Protein AF-T0VGE1-F1 (afdb_monomer)

pLDDT: mean 84.1, std 13.74, range [44.41, 94.56]

InterPro domains:
  IPR002611 IstB-like ATP-binding domain [PF01695] (1-70)
  IPR027417 P-loop containing nucleoside triphosphate hydrolase [G3DSA:3.40.50.300] (1-76)

Solvent-accessible surface area (backbone atoms only — not comparable to full-atom values): 5257 Å² total; per-residue (Å²): 113,54,67,66,57,42,50,51,52,41,52,54,48,63,71,29,52,100,69,53,92,81,90,85,88,71,96,65,62,79,88,53,42,33,68,56,45,72,35,58,69,63,37,50,62,40,48,52,60,57,54,75,84,57,82,90,77,87,86,84,80,78,63,72,79,51,50,64,59,56,60,53,68,75,62,64,76,81,79,128

Nearest PDB structures (foldseek):
  8q4d-assembly1_O  TM=8.692E-01  e=2.272E-02  Geobacillus stearothermophilus

Organism: NCBI:txid1234873

Structure (mmCIF, N/CA/C/O backbone):
data_AF-T0VGE1-F1
#
_entry.id   AF-T0VGE1-F1
#
loop_
_atom_site.group_PDB
_atom_site.id
_atom_site.type_symbol
_atom_site.label_atom_id
_atom_site.label_alt_id
_atom_site.label_comp_i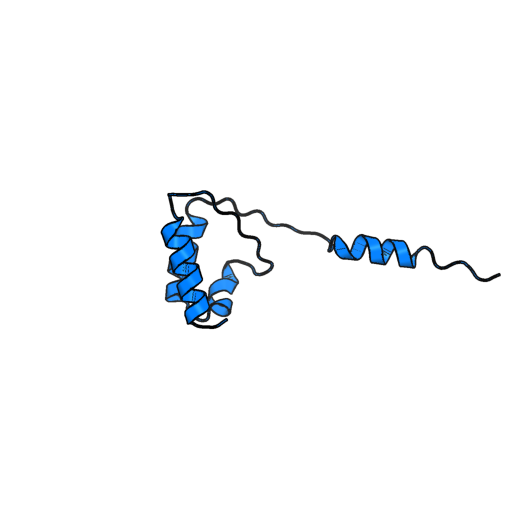d
_atom_site.label_asym_id
_atom_site.label_entity_id
_atom_site.label_seq_id
_atom_site.pdbx_PDB_ins_code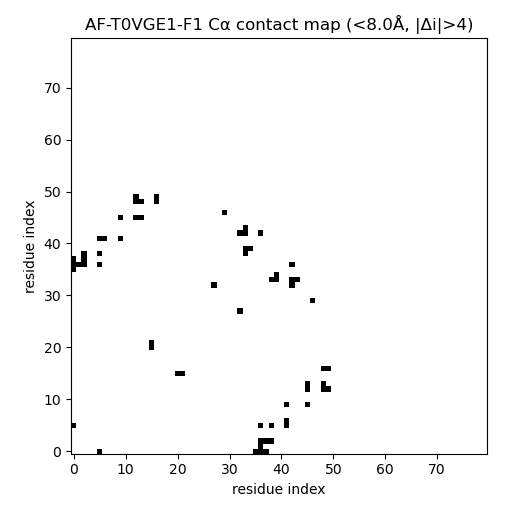
_atom_site.Cartn_x
_atom_site.Cartn_y
_atom_site.Cartn_z
_atom_site.occupancy
_atom_site.B_iso_or_equiv
_atom_site.auth_seq_id
_atom_site.auth_comp_id
_atom_site.auth_asym_id
_atom_site.auth_atom_id
_atom_site.pdbx_PDB_model_num
ATOM 1 N N . PHE A 1 1 ? 9.029 -4.916 9.641 1.00 60.06 1 PHE A N 1
ATOM 2 C CA . PHE A 1 1 ? 8.588 -5.779 8.525 1.00 60.06 1 PHE A CA 1
ATOM 3 C C . PHE A 1 1 ? 9.833 -6.471 7.985 1.00 60.06 1 PHE A C 1
ATOM 5 O O . PHE A 1 1 ? 10.866 -5.814 7.956 1.00 60.06 1 PHE A O 1
ATOM 12 N N . SER A 1 2 ? 9.813 -7.765 7.649 1.00 78.81 2 SER A N 1
ATOM 13 C CA . SER A 1 2 ? 10.998 -8.378 7.024 1.00 78.81 2 SER A CA 1
ATOM 14 C C . SER A 1 2 ? 11.118 -7.913 5.570 1.00 78.81 2 SER A C 1
ATOM 16 O O . SER A 1 2 ? 10.114 -7.590 4.929 1.00 78.81 2 SER A O 1
ATOM 18 N N . ARG A 1 3 ? 12.344 -7.896 5.040 1.00 75.50 3 ARG A N 1
ATOM 19 C CA . ARG A 1 3 ? 12.607 -7.538 3.637 1.00 75.50 3 ARG A CA 1
ATOM 20 C C . ARG A 1 3 ? 11.853 -8.460 2.669 1.00 75.50 3 ARG A C 1
ATOM 22 O O . ARG A 1 3 ? 11.288 -7.998 1.681 1.00 75.50 3 ARG A O 1
ATOM 29 N N . ASP A 1 4 ? 11.752 -9.738 3.025 1.00 84.62 4 ASP A N 1
ATOM 30 C CA . ASP A 1 4 ? 11.008 -10.744 2.264 1.00 84.62 4 ASP A CA 1
ATOM 31 C C . ASP A 1 4 ? 9.505 -10.448 2.238 1.00 84.62 4 ASP A C 1
ATOM 33 O O . ASP A 1 4 ? 8.869 -10.553 1.190 1.00 84.62 4 ASP A O 1
ATOM 37 N N . GLY A 1 5 ? 8.935 -9.990 3.358 1.00 87.12 5 GLY A N 1
ATOM 38 C CA . GLY A 1 5 ? 7.527 -9.598 3.423 1.00 87.12 5 GLY A CA 1
ATOM 39 C C . GLY A 1 5 ? 7.198 -8.436 2.484 1.00 87.12 5 GLY A C 1
ATOM 40 O O . GLY A 1 5 ? 6.160 -8.450 1.820 1.00 87.12 5 GLY A O 1
ATOM 41 N N . ALA A 1 6 ? 8.086 -7.441 2.390 1.00 85.50 6 ALA A N 1
ATOM 42 C CA . ALA A 1 6 ? 7.909 -6.308 1.481 1.00 85.50 6 ALA A CA 1
ATOM 43 C C . ALA A 1 6 ? 7.963 -6.750 0.008 1.00 85.50 6 ALA A C 1
ATOM 45 O O . ALA A 1 6 ? 7.130 -6.330 -0.798 1.00 85.50 6 ALA A O 1
ATOM 46 N N . SER A 1 7 ? 8.890 -7.653 -0.324 1.00 88.06 7 SER A N 1
ATOM 47 C CA . SER A 1 7 ? 9.000 -8.244 -1.663 1.00 88.06 7 SER A CA 1
ATOM 48 C C . SER A 1 7 ? 7.745 -9.031 -2.054 1.00 88.06 7 SER A C 1
ATOM 50 O O . SER A 1 7 ? 7.205 -8.833 -3.143 1.00 88.06 7 SER A O 1
ATOM 52 N N . LEU A 1 8 ? 7.212 -9.856 -1.147 1.00 91.75 8 LEU A N 1
ATOM 53 C CA . LEU A 1 8 ? 5.978 -10.615 -1.380 1.00 91.75 8 LEU A CA 1
ATOM 54 C C . LEU A 1 8 ? 4.765 -9.703 -1.593 1.00 91.75 8 LEU A C 1
ATOM 56 O O . LEU A 1 8 ? 3.972 -9.935 -2.508 1.00 91.75 8 LEU A O 1
ATOM 60 N N . LEU A 1 9 ? 4.634 -8.638 -0.795 1.00 90.56 9 LEU A N 1
ATOM 61 C CA . LEU A 1 9 ? 3.576 -7.645 -0.989 1.00 90.56 9 LEU A CA 1
ATOM 62 C C . LEU A 1 9 ? 3.698 -6.975 -2.363 1.00 90.56 9 LEU A C 1
ATOM 64 O O . LEU A 1 9 ? 2.698 -6.827 -3.065 1.00 90.56 9 LEU A O 1
ATOM 68 N N . PHE A 1 10 ? 4.917 -6.618 -2.774 1.00 90.38 10 PHE A N 1
ATOM 69 C CA . PHE A 1 10 ? 5.156 -6.056 -4.098 1.00 90.38 10 PHE A CA 1
ATOM 70 C C . PHE A 1 10 ? 4.758 -7.015 -5.219 1.00 90.38 10 PHE A C 1
ATOM 72 O O . PHE A 1 10 ? 4.031 -6.616 -6.13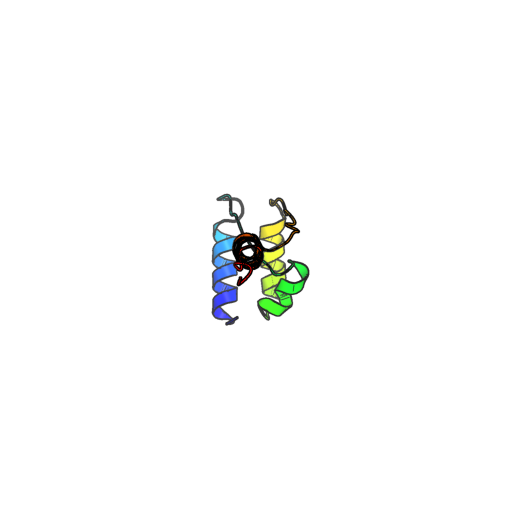0 1.00 90.38 10 PHE A O 1
ATOM 79 N N . GLN A 1 11 ? 5.169 -8.280 -5.136 1.00 92.81 11 GLN A N 1
ATOM 80 C CA . GLN A 1 11 ? 4.796 -9.298 -6.118 1.00 92.81 11 GLN A CA 1
ATOM 81 C C . GLN A 1 11 ? 3.275 -9.463 -6.206 1.00 92.81 11 GLN A C 1
ATOM 83 O O . GLN A 1 11 ? 2.724 -9.456 -7.308 1.00 92.81 11 GLN A O 1
ATOM 88 N N . LEU A 1 12 ? 2.586 -9.525 -5.063 1.00 93.50 12 LEU A N 1
ATOM 89 C CA . LEU A 1 12 ? 1.129 -9.626 -5.010 1.00 93.50 12 LEU A CA 1
ATOM 90 C C . LEU A 1 12 ? 0.449 -8.445 -5.713 1.00 93.50 12 LEU A C 1
ATOM 92 O O . LEU A 1 12 ? -0.439 -8.655 -6.542 1.00 93.50 12 LEU A O 1
ATOM 96 N N . ILE A 1 13 ? 0.852 -7.210 -5.400 1.00 93.25 13 ILE A N 1
ATOM 97 C CA . ILE A 1 13 ? 0.258 -6.025 -6.030 1.00 93.25 13 ILE A CA 1
ATOM 98 C C . ILE A 1 13 ? 0.584 -5.986 -7.520 1.00 93.25 13 ILE A C 1
ATOM 100 O O . ILE A 1 13 ? -0.315 -5.749 -8.323 1.00 93.25 13 ILE A O 1
ATOM 104 N N . ASN A 1 14 ? 1.815 -6.308 -7.915 1.00 93.31 14 ASN A N 1
ATOM 105 C CA . ASN A 1 14 ? 2.208 -6.347 -9.321 1.00 93.31 14 ASN A CA 1
ATOM 106 C C . ASN A 1 14 ? 1.412 -7.395 -10.122 1.00 93.31 14 ASN A C 1
ATOM 108 O O . ASN A 1 14 ? 1.027 -7.144 -11.259 1.00 93.31 14 ASN A O 1
ATOM 112 N N . MET A 1 15 ? 1.100 -8.551 -9.529 1.00 94.44 15 MET A N 1
ATOM 113 C CA . MET A 1 15 ? 0.264 -9.573 -10.171 1.00 94.44 15 MET A CA 1
ATOM 114 C C . MET A 1 15 ? -1.208 -9.163 -10.311 1.00 94.44 15 MET A C 1
ATOM 116 O O . MET A 1 15 ? -1.902 -9.702 -11.174 1.00 94.44 15 MET A O 1
ATOM 120 N N . ARG A 1 16 ? -1.706 -8.261 -9.458 1.00 94.56 16 ARG A N 1
ATOM 121 C CA . ARG A 1 16 ? -3.107 -7.802 -9.467 1.00 94.56 16 ARG A CA 1
ATOM 122 C C . ARG A 1 16 ? -3.314 -6.494 -10.222 1.00 94.56 16 ARG A C 1
ATOM 124 O O . ARG A 1 16 ? -4.439 -6.240 -10.652 1.00 94.56 16 ARG A O 1
ATOM 131 N N . TYR A 1 17 ? -2.256 -5.703 -10.377 1.00 94.56 17 TYR A N 1
ATOM 132 C CA . TYR A 1 17 ? -2.249 -4.447 -11.115 1.00 94.56 17 TYR A CA 1
ATOM 133 C C . TYR A 1 17 ? -2.871 -4.635 -12.505 1.00 94.56 17 TYR A C 1
ATOM 135 O O . TYR A 1 17 ? -2.526 -5.581 -13.210 1.00 94.56 17 TYR A O 1
ATOM 143 N N . GLU A 1 18 ? -3.854 -3.792 -12.833 1.00 92.19 18 GLU A N 1
ATOM 144 C CA . GLU A 1 18 ? -4.645 -3.823 -14.081 1.00 92.19 18 GLU A CA 1
ATOM 145 C C . GLU A 1 18 ? -5.376 -5.146 -14.394 1.00 92.19 18 GLU A C 1
ATOM 147 O O . GLU A 1 18 ? -5.977 -5.290 -15.454 1.00 92.19 18 GLU A O 1
ATOM 152 N N . LYS A 1 19 ? -5.388 -6.115 -13.468 1.00 94.25 19 LYS A N 1
ATOM 153 C CA . LYS A 1 19 ? -6.013 -7.434 -13.676 1.00 94.25 19 LYS A CA 1
ATOM 154 C C . LYS A 1 19 ? -7.191 -7.697 -12.752 1.00 94.25 19 LYS A C 1
ATOM 156 O O . LYS A 1 19 ? -8.148 -8.353 -13.157 1.00 94.25 19 LYS A O 1
ATOM 161 N N . LYS A 1 20 ? -7.115 -7.264 -11.488 1.00 92.94 20 LYS A N 1
ATOM 162 C CA . LYS A 1 20 ? -8.158 -7.514 -10.479 1.00 92.94 20 LYS A CA 1
ATOM 163 C C . LYS A 1 20 ? -8.286 -6.351 -9.497 1.00 92.94 20 LYS A C 1
ATOM 165 O O . LYS A 1 2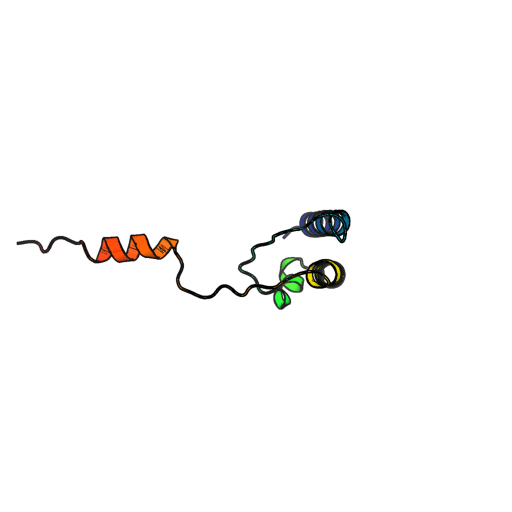0 ? -7.288 -5.850 -8.984 1.00 92.94 20 LYS A O 1
ATOM 170 N N . SER A 1 21 ? -9.521 -6.006 -9.135 1.00 92.69 21 SER A N 1
ATOM 171 C CA . SER A 1 21 ? -9.805 -5.025 -8.081 1.00 92.69 21 SER A CA 1
ATOM 172 C C . SER A 1 21 ? -9.244 -5.489 -6.736 1.00 92.69 21 SER A C 1
ATOM 174 O O . SER A 1 21 ? -9.368 -6.660 -6.374 1.00 92.69 21 SER A O 1
ATOM 176 N N . THR A 1 22 ? -8.610 -4.587 -5.990 1.00 93.19 22 THR A N 1
ATOM 177 C CA . THR A 1 22 ? -7.945 -4.908 -4.718 1.00 93.19 22 THR A CA 1
ATOM 178 C C . THR A 1 22 ? -8.352 -3.890 -3.663 1.00 93.19 22 THR A C 1
ATOM 180 O O . THR A 1 22 ? -8.207 -2.693 -3.890 1.00 93.19 22 THR A O 1
ATOM 183 N N . LEU A 1 23 ? -8.859 -4.364 -2.520 1.00 93.88 23 LEU A N 1
ATOM 184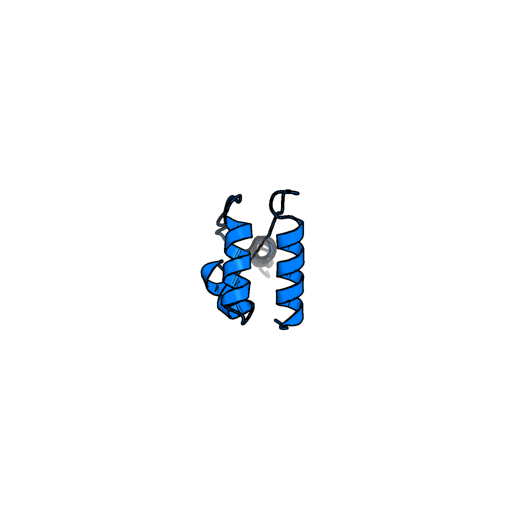 C CA . LEU A 1 23 ? -9.168 -3.530 -1.359 1.00 93.88 23 LEU A CA 1
ATOM 185 C C . LEU A 1 23 ? -8.079 -3.715 -0.303 1.00 93.88 23 LEU A C 1
ATOM 187 O O . LEU A 1 23 ? -7.735 -4.846 0.037 1.00 93.88 23 LEU A O 1
ATOM 191 N N . ILE A 1 24 ? -7.557 -2.607 0.218 1.00 92.88 24 ILE A N 1
ATOM 192 C CA . ILE A 1 24 ? -6.533 -2.596 1.263 1.00 92.88 24 ILE A CA 1
ATOM 193 C C . ILE A 1 24 ? -6.993 -1.650 2.362 1.00 92.88 24 ILE A C 1
ATOM 195 O O . ILE A 1 24 ? -7.372 -0.511 2.096 1.00 92.88 24 ILE A O 1
ATOM 199 N N . THR A 1 25 ? -6.934 -2.120 3.602 1.00 94.19 25 THR A N 1
ATOM 200 C CA . THR A 1 25 ? -7.188 -1.307 4.790 1.00 94.19 25 THR A CA 1
ATOM 201 C C . THR A 1 25 ? -5.888 -1.137 5.552 1.00 94.19 25 THR A C 1
ATOM 203 O O . THR A 1 25 ? -5.222 -2.123 5.864 1.00 94.19 25 THR A O 1
ATOM 206 N N . THR A 1 26 ? -5.535 0.099 5.876 1.00 92.44 26 THR A N 1
ATOM 207 C CA . THR A 1 26 ? -4.330 0.424 6.639 1.00 92.44 26 THR A CA 1
ATOM 208 C C . THR A 1 26 ? -4.659 1.496 7.667 1.00 92.44 26 THR A C 1
ATOM 210 O O . THR A 1 26 ? -5.417 2.421 7.383 1.00 92.44 26 THR A O 1
ATOM 213 N N . ASN A 1 27 ? -4.094 1.368 8.865 1.00 92.81 27 ASN A N 1
ATOM 214 C CA . ASN A 1 27 ? -4.078 2.437 9.865 1.00 92.81 27 ASN A CA 1
ATOM 215 C C . ASN A 1 27 ? -2.851 3.357 9.712 1.00 92.81 27 ASN A C 1
ATOM 217 O O . ASN A 1 27 ? -2.738 4.340 10.436 1.00 92.81 27 ASN A O 1
ATOM 221 N N . ILE A 1 28 ? -1.940 3.030 8.792 1.00 91.44 28 ILE A N 1
ATOM 222 C CA . ILE A 1 28 ? -0.741 3.803 8.463 1.00 91.44 28 ILE A CA 1
ATOM 223 C C . ILE A 1 28 ? -1.007 4.605 7.181 1.00 91.44 28 ILE A C 1
ATOM 225 O O . ILE A 1 28 ? -1.420 4.004 6.177 1.00 91.44 28 ILE A O 1
ATOM 229 N N . PRO A 1 29 ? -0.756 5.928 7.172 1.00 90.44 29 PRO A N 1
ATOM 230 C CA . PRO A 1 29 ? -0.896 6.746 5.971 1.00 90.44 29 PRO A CA 1
ATOM 231 C C . PRO A 1 29 ? 0.107 6.321 4.891 1.00 90.44 29 PRO A C 1
ATOM 233 O O . PRO A 1 29 ? 1.240 5.955 5.197 1.00 90.44 29 PRO A O 1
ATOM 236 N N . LEU A 1 30 ? -0.280 6.422 3.613 1.00 89.06 30 LEU A N 1
ATOM 237 C CA . LEU A 1 30 ? 0.555 5.997 2.474 1.00 89.06 30 LEU A CA 1
ATOM 238 C C . LEU A 1 30 ? 1.942 6.665 2.455 1.00 89.06 30 LEU A C 1
ATOM 240 O O . LEU A 1 30 ? 2.921 6.041 2.057 1.00 89.06 30 LEU A O 1
ATOM 244 N N . SER A 1 31 ? 2.056 7.902 2.949 1.00 88.69 31 SER A N 1
ATOM 245 C CA . SER A 1 31 ? 3.330 8.626 3.061 1.00 88.69 31 SER A CA 1
ATOM 246 C C . SER A 1 31 ? 4.353 7.941 3.978 1.00 88.69 31 SER A C 1
ATOM 248 O O . SER A 1 31 ? 5.555 8.070 3.753 1.00 88.69 31 SER A O 1
ATOM 250 N N . GLN A 1 32 ? 3.898 7.176 4.975 1.00 91.06 32 GLN A N 1
ATOM 251 C CA . GLN A 1 32 ? 4.750 6.468 5.939 1.00 91.06 32 GLN A CA 1
ATOM 252 C C . GLN A 1 32 ? 5.082 5.030 5.512 1.00 91.06 32 GLN A C 1
ATOM 254 O O . GLN A 1 32 ? 5.823 4.328 6.200 1.00 91.06 32 GLN A O 1
ATOM 259 N N . TRP A 1 33 ? 4.585 4.565 4.361 1.00 90.31 33 TRP A N 1
ATOM 260 C CA . TRP A 1 33 ? 4.848 3.194 3.913 1.00 90.31 33 TRP A CA 1
ATOM 261 C C . TRP A 1 33 ? 6.328 2.930 3.636 1.00 90.31 33 TRP A C 1
ATOM 263 O O . TRP A 1 33 ? 6.785 1.804 3.812 1.00 90.31 33 TRP A O 1
ATOM 273 N N . SER A 1 34 ? 7.085 3.956 3.232 1.00 88.56 34 SER A N 1
ATOM 274 C CA . SER A 1 34 ? 8.514 3.796 2.927 1.00 88.56 34 SER A CA 1
ATOM 275 C C . SER A 1 34 ? 9.335 3.451 4.171 1.00 88.56 34 SER A C 1
ATOM 277 O O . SER A 1 34 ? 10.268 2.654 4.086 1.00 88.56 34 SER A O 1
ATOM 279 N N . GLU A 1 35 ? 8.939 3.985 5.327 1.00 88.19 35 GLU A N 1
ATOM 280 C CA . GLU A 1 35 ? 9.504 3.652 6.634 1.00 88.19 35 GLU A CA 1
ATOM 281 C C . GLU A 1 35 ? 9.035 2.268 7.100 1.00 88.19 35 GLU A C 1
ATOM 283 O O . GLU A 1 35 ? 9.840 1.449 7.543 1.00 88.19 35 GLU A O 1
ATOM 288 N N . PHE A 1 36 ? 7.747 1.963 6.920 1.00 86.38 36 PHE A N 1
ATOM 289 C CA . PHE A 1 36 ? 7.169 0.676 7.310 1.00 86.38 36 PHE A CA 1
ATOM 290 C C . PHE A 1 36 ? 7.796 -0.519 6.571 1.00 86.38 36 PHE A C 1
ATOM 292 O O . PHE A 1 36 ? 8.117 -1.537 7.192 1.00 86.38 36 PHE A O 1
ATOM 299 N N . LEU A 1 37 ? 7.980 -0.396 5.254 1.00 85.94 37 LEU A N 1
ATOM 300 C CA . LEU A 1 37 ? 8.565 -1.438 4.406 1.00 85.94 37 LEU A CA 1
ATOM 301 C C . LEU A 1 37 ? 10.100 -1.431 4.415 1.00 85.94 37 LEU A C 1
ATOM 303 O O . LEU A 1 37 ? 10.699 -2.381 3.917 1.00 85.94 37 LEU A O 1
ATOM 307 N N . GLN A 1 38 ? 10.730 -0.393 4.981 1.00 85.88 38 GLN A N 1
ATOM 308 C CA . GLN A 1 38 ? 12.189 -0.228 5.084 1.00 85.88 38 GLN A CA 1
ATOM 309 C C . GLN A 1 38 ? 12.934 -0.308 3.734 1.00 85.88 38 GLN A C 1
ATOM 311 O O . GLN A 1 38 ? 14.138 -0.550 3.684 1.00 85.88 38 GLN A O 1
ATOM 316 N N . ASP A 1 39 ? 12.229 -0.075 2.624 1.00 86.1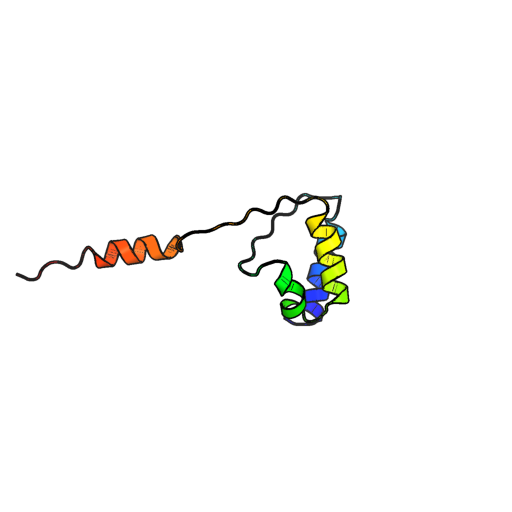9 39 ASP A N 1
ATOM 317 C CA . ASP A 1 39 ? 12.786 -0.027 1.273 1.00 86.19 39 ASP A CA 1
ATOM 318 C C . ASP A 1 39 ? 12.065 1.051 0.461 1.00 86.19 39 ASP A C 1
ATOM 320 O O . ASP A 1 39 ? 10.970 0.852 -0.073 1.00 86.19 39 ASP A O 1
ATOM 324 N N . LYS A 1 40 ? 12.684 2.230 0.370 1.00 88.25 40 LYS A N 1
ATOM 325 C CA . LYS A 1 40 ? 12.095 3.394 -0.302 1.00 88.25 40 LYS A CA 1
ATOM 326 C C . LYS A 1 40 ? 11.877 3.161 -1.800 1.00 88.25 40 LYS A C 1
ATOM 328 O O . LYS A 1 40 ? 10.880 3.630 -2.343 1.00 88.25 40 LYS A O 1
ATOM 333 N N . LYS A 1 41 ? 12.781 2.441 -2.474 1.00 89.44 41 LYS A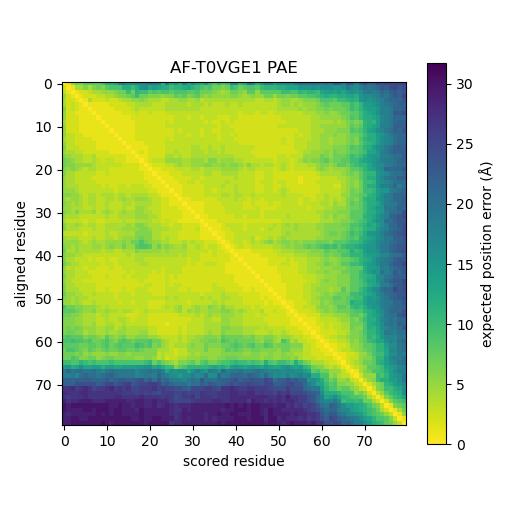 N 1
ATOM 334 C CA . LYS A 1 41 ? 12.678 2.201 -3.923 1.00 89.44 41 LYS A CA 1
ATOM 335 C C . LYS A 1 41 ? 11.524 1.251 -4.225 1.00 89.44 41 LYS A C 1
ATOM 337 O O . LYS A 1 41 ? 10.672 1.577 -5.052 1.00 89.44 41 LYS A O 1
ATOM 342 N N . LEU A 1 42 ? 11.468 0.121 -3.519 1.00 89.25 42 LEU A N 1
ATOM 343 C CA . LEU A 1 42 ? 10.402 -0.866 -3.684 1.00 89.25 42 LEU A CA 1
ATOM 344 C C . LEU A 1 42 ? 9.041 -0.291 -3.280 1.00 89.25 42 LEU A C 1
ATOM 346 O O . LEU A 1 42 ? 8.054 -0.495 -3.984 1.00 89.25 42 LEU A O 1
ATOM 350 N N . THR A 1 43 ? 8.995 0.495 -2.202 1.00 91.12 43 THR A N 1
ATOM 351 C CA . THR A 1 43 ? 7.756 1.150 -1.764 1.00 91.12 43 THR A CA 1
ATOM 352 C C . THR A 1 43 ? 7.227 2.136 -2.794 1.00 91.12 43 THR A C 1
ATOM 354 O O . THR A 1 43 ? 6.034 2.137 -3.072 1.00 91.12 43 THR A O 1
ATOM 357 N N . ASN A 1 44 ? 8.087 2.962 -3.391 1.00 91.25 44 ASN A N 1
ATOM 358 C CA . ASN A 1 44 ? 7.637 3.913 -4.404 1.00 91.25 44 ASN A CA 1
ATOM 359 C C . ASN A 1 44 ? 7.060 3.186 -5.626 1.00 91.25 44 ASN A C 1
ATOM 361 O O . ASN A 1 44 ? 5.984 3.543 -6.093 1.00 91.25 44 ASN A O 1
ATOM 365 N N . ALA A 1 45 ? 7.720 2.119 -6.088 1.00 92.12 45 ALA A N 1
ATOM 366 C CA . ALA A 1 45 ? 7.224 1.297 -7.192 1.00 92.12 45 ALA A CA 1
ATOM 367 C C . ALA A 1 45 ? 5.899 0.578 -6.858 1.00 92.12 45 ALA A C 1
ATOM 369 O O . ALA A 1 45 ? 5.071 0.349 -7.743 1.00 92.12 45 ALA A O 1
ATOM 370 N N . LEU A 1 46 ? 5.704 0.204 -5.591 1.00 92.19 46 LEU A N 1
ATOM 371 C CA . LEU A 1 46 ? 4.463 -0.376 -5.082 1.00 92.19 46 LEU A CA 1
ATOM 372 C C . LEU A 1 46 ? 3.322 0.647 -5.071 1.00 92.19 46 LEU A C 1
ATOM 374 O O . LEU A 1 46 ? 2.237 0.364 -5.577 1.00 92.19 46 LEU A O 1
ATOM 378 N N . LEU A 1 47 ? 3.572 1.816 -4.476 1.00 92.12 47 LEU A N 1
ATOM 379 C CA . LEU A 1 47 ? 2.590 2.887 -4.332 1.00 92.12 47 LEU A CA 1
ATOM 380 C C . LEU A 1 47 ? 2.147 3.423 -5.689 1.00 92.12 47 LEU A C 1
ATOM 382 O O . LEU A 1 47 ? 0.956 3.645 -5.868 1.00 92.12 47 LEU A O 1
ATOM 386 N N . ASP A 1 48 ? 3.069 3.558 -6.639 1.00 92.00 48 ASP A N 1
ATOM 387 C CA . ASP A 1 48 ? 2.770 3.968 -8.013 1.00 92.00 48 ASP A CA 1
ATOM 388 C C . ASP A 1 48 ? 1.679 3.079 -8.640 1.00 92.00 48 ASP A C 1
ATOM 390 O O . ASP A 1 48 ? 0.597 3.552 -8.988 1.00 92.00 48 ASP A O 1
ATOM 394 N N . ARG A 1 49 ? 1.880 1.755 -8.622 1.00 92.12 49 ARG A N 1
ATOM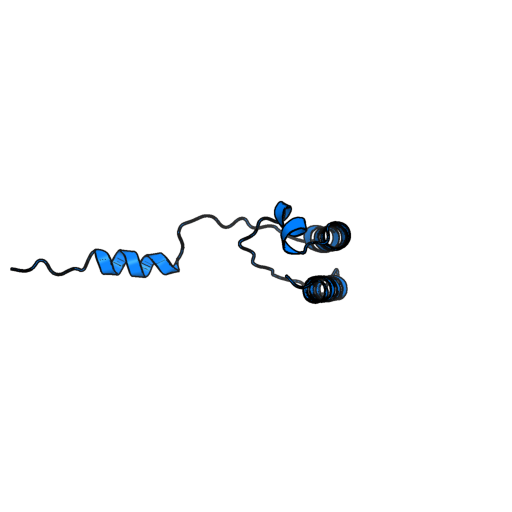 395 C CA . ARG A 1 49 ? 0.903 0.774 -9.130 1.00 92.12 49 ARG A CA 1
ATOM 396 C C . ARG A 1 49 ? -0.412 0.777 -8.352 1.00 92.12 49 ARG A C 1
ATOM 398 O O . ARG A 1 49 ? -1.485 0.612 -8.926 1.00 92.12 49 ARG A O 1
ATOM 405 N N . LEU A 1 50 ? -0.341 0.911 -7.031 1.00 90.38 50 LEU A N 1
ATOM 406 C CA . LEU A 1 50 ? -1.510 0.833 -6.156 1.00 90.38 50 LEU A CA 1
ATOM 407 C C . LEU A 1 50 ? -2.393 2.083 -6.267 1.00 90.38 50 LEU A C 1
ATOM 409 O O . LEU A 1 50 ? -3.618 1.979 -6.210 1.00 90.38 50 LEU A O 1
ATOM 413 N N . VAL A 1 51 ? -1.791 3.262 -6.427 1.00 90.69 51 VAL A N 1
ATOM 414 C CA . VAL A 1 51 ? -2.504 4.545 -6.444 1.00 90.69 51 VAL A CA 1
ATOM 415 C C . VAL A 1 51 ? -3.013 4.908 -7.839 1.00 90.69 51 VAL A C 1
ATOM 417 O O . VAL A 1 51 ? -4.065 5.537 -7.929 1.00 90.69 51 VAL A O 1
ATOM 420 N N . HIS A 1 52 ? -2.359 4.448 -8.912 1.00 90.31 52 HIS A N 1
ATOM 421 C CA . HIS A 1 52 ? -2.721 4.803 -10.290 1.00 90.31 52 HIS A CA 1
ATOM 422 C C . HIS A 1 52 ? -4.212 4.577 -10.629 1.00 90.31 52 HIS A C 1
ATOM 424 O O . HIS A 1 52 ? -4.845 5.436 -11.241 1.00 90.31 52 HIS A O 1
ATOM 430 N N . HIS A 1 53 ? -4.804 3.469 -10.168 1.00 90.94 53 HIS A N 1
ATOM 431 C CA . HIS A 1 53 ? -6.220 3.137 -10.392 1.00 90.94 53 HIS A CA 1
ATOM 432 C C . HIS A 1 53 ? -6.988 2.858 -9.091 1.00 90.94 53 HIS A C 1
ATOM 434 O O . HIS A 1 53 ? -7.787 1.921 -9.026 1.00 90.94 53 HIS A O 1
ATOM 440 N N . SER A 1 54 ? -6.755 3.643 -8.033 1.00 91.25 54 SER A N 1
ATOM 441 C CA . SER A 1 54 ? -7.477 3.468 -6.765 1.00 91.25 54 SER A CA 1
ATOM 442 C C . SER A 1 54 ? -8.252 4.696 -6.306 1.00 91.25 54 SER A C 1
ATOM 444 O O . SER A 1 54 ? -8.025 5.832 -6.719 1.00 91.25 54 SER A O 1
ATOM 446 N N . LYS A 1 55 ? -9.199 4.441 -5.401 1.00 93.00 55 LYS A N 1
ATOM 447 C CA . LYS A 1 55 ? -9.890 5.467 -4.632 1.00 93.00 55 LYS A CA 1
ATOM 448 C C . LYS A 1 55 ? -9.439 5.371 -3.182 1.00 93.00 55 LYS A C 1
ATOM 450 O O . LYS A 1 55 ? -9.720 4.383 -2.509 1.00 93.00 55 LYS A O 1
ATOM 455 N N . VAL A 1 56 ? -8.766 6.408 -2.693 1.00 91.50 56 VAL A N 1
ATOM 456 C CA . VAL A 1 56 ? -8.376 6.497 -1.283 1.00 91.50 56 VAL A CA 1
ATOM 457 C C . VAL A 1 56 ? -9.553 7.035 -0.476 1.00 91.50 56 VAL A C 1
ATOM 459 O O . VAL A 1 56 ? -10.048 8.131 -0.739 1.00 91.50 56 VAL A O 1
ATOM 462 N N . ILE A 1 57 ? -10.005 6.253 0.505 1.00 93.00 57 ILE A N 1
ATOM 463 C CA . ILE A 1 57 ? -11.073 6.632 1.434 1.00 93.00 57 ILE A CA 1
ATOM 464 C C . ILE A 1 57 ? -10.438 6.830 2.808 1.00 93.00 57 ILE A C 1
ATOM 466 O O . ILE A 1 57 ? -9.965 5.875 3.422 1.00 93.00 57 ILE A O 1
ATOM 470 N N . SER A 1 58 ? -10.416 8.076 3.280 1.00 91.75 58 SER A N 1
ATOM 471 C CA . SER A 1 58 ? -9.959 8.394 4.632 1.00 91.75 58 SER A CA 1
ATOM 472 C C . SER A 1 58 ? -11.088 8.130 5.623 1.00 91.75 58 SER A C 1
ATOM 474 O O . SER A 1 58 ? -12.160 8.725 5.517 1.00 91.75 58 SER A O 1
ATOM 476 N N . ILE A 1 59 ? -10.853 7.223 6.569 1.00 91.50 59 ILE A N 1
ATOM 477 C CA . ILE A 1 59 ? -11.811 6.883 7.622 1.00 91.50 59 ILE A CA 1
ATOM 478 C C . ILE A 1 59 ? -11.367 7.583 8.903 1.00 91.50 59 ILE A C 1
ATOM 480 O O . ILE A 1 59 ? -10.290 7.307 9.430 1.00 91.50 59 ILE A O 1
ATOM 484 N N . THR A 1 60 ? -12.212 8.473 9.415 1.00 90.12 60 THR A N 1
ATOM 485 C CA . THR A 1 60 ? -12.001 9.182 10.680 1.00 90.12 60 THR A CA 1
ATOM 486 C C . THR A 1 60 ? -13.131 8.858 11.654 1.00 90.12 60 THR A C 1
ATOM 488 O O . THR A 1 60 ? -14.257 8.567 11.254 1.00 90.12 60 THR A O 1
ATOM 491 N N . GLY A 1 61 ? -12.833 8.869 12.954 1.00 90.06 61 GLY A N 1
ATOM 492 C CA . GLY A 1 61 ? -13.828 8.610 13.995 1.00 90.06 61 GLY A CA 1
ATOM 493 C C . GLY A 1 61 ? -13.286 7.813 15.175 1.00 90.06 61 GLY A C 1
ATOM 494 O O . GLY A 1 61 ? -12.141 7.359 15.186 1.00 90.06 61 GLY A O 1
ATOM 495 N N . LYS A 1 62 ? -14.127 7.651 16.201 1.00 88.62 62 LYS A N 1
ATOM 496 C CA . LYS A 1 62 ? -13.808 6.822 17.370 1.00 88.62 62 LYS A CA 1
ATOM 497 C C . LYS A 1 62 ? -13.836 5.343 16.983 1.00 88.62 62 LYS A C 1
ATOM 499 O O . LYS A 1 62 ? -14.642 4.928 16.155 1.00 88.62 62 LYS A O 1
ATOM 504 N N . SER A 1 63 ? -12.986 4.541 17.627 1.00 88.50 63 SER A N 1
ATOM 505 C CA . SER A 1 63 ? -12.988 3.087 17.448 1.00 88.50 63 SER A CA 1
ATOM 506 C C . SER A 1 63 ? -14.374 2.517 17.739 1.00 88.50 63 SER A C 1
ATOM 508 O O . SER A 1 63 ? -14.883 2.666 18.851 1.00 88.50 63 SER A O 1
ATOM 510 N N . TYR A 1 64 ? -14.956 1.821 16.761 1.00 88.81 64 TYR A N 1
ATOM 511 C CA . TYR A 1 64 ? -16.252 1.165 16.927 1.00 88.81 64 TYR A CA 1
ATOM 512 C C . TYR A 1 64 ? -16.239 0.174 18.100 1.00 88.81 64 TYR A C 1
ATOM 514 O O . TYR A 1 64 ? -17.185 0.121 18.874 1.00 88.81 64 TYR A O 1
ATOM 522 N N . ARG A 1 65 ? -15.113 -0.523 18.318 1.00 87.19 65 ARG A N 1
ATOM 523 C CA . ARG A 1 65 ? -14.932 -1.465 19.438 1.00 87.19 65 ARG A CA 1
ATOM 524 C C . ARG A 1 65 ? -15.065 -0.796 20.809 1.00 87.19 65 ARG A C 1
ATOM 526 O O . ARG A 1 65 ? -15.448 -1.451 21.767 1.00 87.19 65 ARG A O 1
ATOM 533 N N . MET A 1 66 ? -14.747 0.497 20.917 1.00 86.12 66 MET A N 1
ATOM 534 C CA . MET A 1 66 ? -14.859 1.243 22.178 1.00 86.12 66 MET A CA 1
ATOM 535 C C . MET A 1 66 ? -16.296 1.668 22.498 1.00 86.12 66 MET A C 1
ATOM 537 O O . MET A 1 66 ? -16.565 2.055 23.635 1.00 86.12 66 MET A O 1
ATOM 541 N N . LYS A 1 67 ? -17.219 1.576 21.533 1.00 79.25 67 LYS A N 1
ATOM 542 C CA . LYS A 1 67 ? -18.632 1.910 21.734 1.00 79.25 67 LYS A CA 1
ATOM 543 C C . LYS A 1 67 ? -19.240 1.053 22.852 1.00 79.25 67 LYS A C 1
ATOM 545 O O . LYS A 1 67 ? -19.739 1.607 23.832 1.00 79.25 67 LYS A O 1
ATOM 550 N N . ASP A 1 68 ? -19.036 -0.263 22.796 1.00 71.12 68 ASP A N 1
ATOM 551 C CA . ASP A 1 68 ? -19.550 -1.216 23.793 1.00 71.12 68 ASP A CA 1
ATOM 552 C C . ASP A 1 68 ? -18.892 -1.046 25.174 1.00 71.12 68 ASP A C 1
ATOM 554 O O . ASP A 1 68 ? -19.525 -1.243 26.214 1.00 71.12 68 ASP A O 1
ATOM 558 N N . TYR A 1 69 ? -17.618 -0.632 25.210 1.00 68.94 69 TYR A N 1
ATOM 559 C CA . TYR A 1 69 ? -16.924 -0.317 26.464 1.00 68.94 69 TYR A CA 1
ATOM 560 C C . TYR A 1 69 ? -17.471 0.954 27.125 1.00 68.94 69 TYR A C 1
ATOM 562 O O . TYR A 1 69 ? -17.569 1.012 28.353 1.00 68.94 69 TYR A O 1
ATOM 570 N N . SER A 1 70 ? -17.849 1.965 26.337 1.00 60.78 70 SER A N 1
ATOM 571 C CA . SER A 1 70 ? -18.459 3.189 26.871 1.00 60.78 70 SER A CA 1
ATOM 572 C C . SER A 1 70 ? -19.896 2.977 27.356 1.00 60.78 70 SER A C 1
ATOM 574 O O . SER A 1 70 ? -20.262 3.527 28.394 1.00 60.78 70 SER A O 1
ATOM 576 N N . GLU A 1 71 ? -20.672 2.113 26.693 1.00 59.06 71 GLU A N 1
ATOM 577 C CA . GLU A 1 71 ? -22.038 1.757 27.112 1.00 59.06 71 GLU A CA 1
ATOM 578 C C . GLU A 1 71 ? -22.072 0.882 28.379 1.00 59.06 71 GLU A C 1
ATOM 580 O O . GLU A 1 71 ? -23.026 0.947 29.154 1.00 59.06 71 GLU A O 1
ATOM 585 N N . LYS A 1 72 ? -21.022 0.092 28.652 1.00 56.50 72 LYS A N 1
ATOM 586 C CA . LYS A 1 72 ? -20.914 -0.665 29.914 1.00 56.50 72 LYS A CA 1
ATOM 587 C C . LYS A 1 72 ? -20.554 0.215 31.115 1.00 56.50 72 LYS A C 1
ATOM 589 O O . LYS A 1 72 ? -21.046 -0.046 32.208 1.00 56.50 72 LYS A O 1
ATOM 594 N N . LYS A 1 73 ? -19.756 1.278 30.935 1.00 54.78 73 LYS A N 1
ATOM 595 C CA . LYS A 1 73 ? -19.405 2.212 32.028 1.00 54.78 73 LYS A CA 1
ATOM 596 C C . LYS A 1 73 ? -20.581 3.061 32.519 1.00 54.78 73 LYS A C 1
ATOM 598 O O . LYS A 1 73 ? -20.542 3.533 33.649 1.00 54.78 73 LYS A O 1
ATOM 603 N N . THR A 1 74 ? -21.620 3.259 31.709 1.00 54.00 74 THR A N 1
ATOM 604 C CA . THR A 1 74 ? -22.821 4.010 32.115 1.00 54.00 74 THR A CA 1
ATOM 605 C C . THR A 1 74 ? -23.859 3.150 32.844 1.00 54.00 74 THR A C 1
ATOM 607 O O . THR A 1 74 ? -24.824 3.694 33.375 1.00 54.00 74 THR A O 1
ATOM 610 N N . LYS A 1 75 ? -23.653 1.827 32.927 1.00 52.34 75 LYS A N 1
ATOM 611 C CA . LYS A 1 75 ? -24.525 0.872 33.633 1.00 52.34 75 LYS A CA 1
ATOM 612 C C . LYS A 1 75 ? -23.889 0.293 34.902 1.00 52.34 75 LYS A C 1
ATOM 614 O O . LYS A 1 75 ? -24.160 -0.852 35.258 1.00 52.34 75 LYS A O 1
ATOM 619 N N . THR A 1 76 ? -23.060 1.055 35.611 1.00 50.12 76 THR A N 1
ATOM 620 C CA . THR A 1 76 ? -22.729 0.703 36.999 1.00 50.12 76 THR A CA 1
ATOM 621 C C . THR A 1 76 ? -23.992 0.920 37.846 1.00 50.12 76 THR A C 1
ATOM 623 O O . THR A 1 76 ? -24.526 2.033 37.832 1.00 50.12 76 THR A O 1
ATOM 626 N N . PRO A 1 77 ? -24.522 -0.094 38.555 1.00 50.47 77 PRO A N 1
ATOM 627 C CA . PRO A 1 77 ? -25.679 0.104 39.417 1.00 50.47 77 PRO A CA 1
ATOM 628 C C . PRO A 1 77 ? -25.284 1.081 40.525 1.00 50.47 77 PRO A C 1
ATOM 630 O O . PRO A 1 77 ? -24.274 0.871 41.196 1.00 50.47 77 PRO A O 1
ATOM 633 N N . LYS A 1 78 ? -26.065 2.151 40.722 1.00 52.03 78 LYS A N 1
ATOM 634 C CA . LYS A 1 78 ? -25.992 2.944 41.955 1.00 52.03 78 LYS A CA 1
ATOM 635 C C . LYS A 1 78 ? -26.213 1.973 43.117 1.00 52.03 78 LYS A C 1
ATOM 637 O O . LYS A 1 78 ? -27.304 1.408 43.216 1.00 52.03 78 LYS A O 1
ATOM 642 N N . SER A 1 79 ? -25.192 1.740 43.945 1.00 48.03 79 SER A N 1
ATOM 643 C CA . SER A 1 79 ? -25.394 1.027 45.204 1.00 48.03 79 SER A CA 1
ATOM 644 C C . SER A 1 79 ? -26.360 1.853 46.050 1.00 48.03 79 SER A C 1
ATOM 646 O O . SER A 1 79 ? -26.162 3.059 46.215 1.00 48.03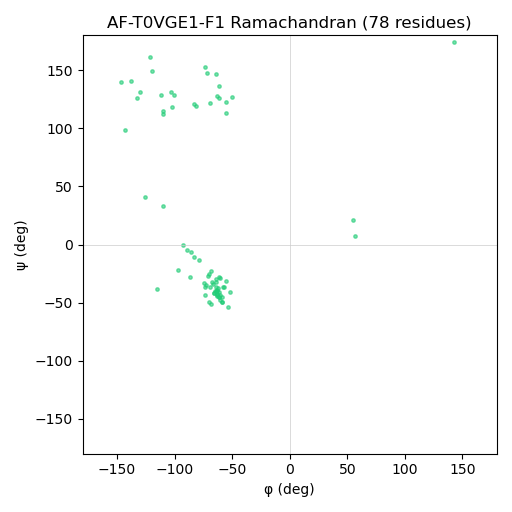 79 SER A O 1
ATOM 648 N N . LYS A 1 80 ? -27.439 1.208 46.496 1.00 44.41 80 LYS A N 1
ATOM 649 C CA . LYS A 1 80 ? -28.232 1.683 47.629 1.00 44.41 80 LYS A CA 1
ATOM 650 C C . LYS A 1 80 ? -27.397 1.616 48.899 1.00 44.41 80 LYS A C 1
ATOM 652 O O . LYS A 1 80 ? -26.513 0.732 48.950 1.00 44.41 80 LYS A O 1
#

Mean predicted aligned error: 8.34 Å

Foldseek 3Di:
DDLVVLVVLLVVLVVCQVPHDDDDDDPDDLVCVCVVNVHVVSSVSSCCSVVVPDDDDDDDDDDPVCVVVVVVVVPDDDDD

Radius of gyration: 19.49 Å; Cα contacts (8 Å, |Δi|>4): 32; chains: 1; bounding box: 41×20×62 Å

Secondary structure (DSSP, 8-state):
--HHHHHHHHHHHHHHTTTS------SS-GGGHHHHHT-HHHHHHHHHHHHHT-------SS-THHHHHHHHHTT-----

Sequence (80 aa):
FSRDGASLLFQLINMRYEKKSTLITTNIPLSQWSEFLQDKKLTNALLDRLVHHSKVISITGKSYRMKDYSEKKTKTPKSK